Protein AF-A0A3L6TRK0-F1 (afdb_monomer_lite)

pLDDT: mean 74.64, std 12.0, range [42.03, 91.31]

Foldseek 3Di:
DDDDDPPPPPPPPPPDDDDDPDDPDDDDDDDDDPPVVVCLVPPPFFDKDWDDWDDDPNDIDIDIDGRHDD

Structure (mmCIF, N/CA/C/O backbone):
data_AF-A0A3L6TRK0-F1
#
_entry.id   AF-A0A3L6TRK0-F1
#
loop_
_atom_site.group_PDB
_atom_site.id
_atom_site.type_symbol
_atom_site.label_atom_id
_atom_site.label_alt_id
_atom_site.label_comp_id
_atom_site.label_asym_id
_atom_site.label_entity_id
_atom_site.label_seq_id
_atom_site.pdbx_PDB_ins_code
_atom_site.Cartn_x
_atom_site.Cartn_y
_atom_site.Cartn_z
_atom_site.occupancy
_atom_site.B_iso_or_equiv
_atom_site.auth_seq_id
_atom_site.auth_comp_id
_atom_site.auth_asym_id
_atom_site.auth_atom_id
_atom_site.pdbx_PDB_model_num
ATOM 1 N N . MET A 1 1 ? 54.498 -31.318 -53.113 1.00 42.03 1 MET A N 1
ATOM 2 C CA . MET A 1 1 ? 54.424 -31.254 -51.640 1.00 42.03 1 MET A CA 1
ATOM 3 C C . MET A 1 1 ? 54.058 -29.818 -51.303 1.00 42.03 1 MET A C 1
ATOM 5 O O . MET A 1 1 ? 54.933 -28.968 -51.274 1.00 42.03 1 MET A O 1
ATOM 9 N N . SER A 1 2 ? 52.760 -29.521 -51.245 1.00 43.31 2 SER A N 1
ATOM 10 C CA . SER A 1 2 ? 52.261 -28.157 -51.034 1.00 43.31 2 SER A CA 1
ATOM 11 C C . SER A 1 2 ? 52.056 -27.950 -49.539 1.00 43.31 2 SER A C 1
ATOM 13 O O . SER A 1 2 ? 51.379 -28.746 -48.893 1.00 43.31 2 SER A O 1
ATOM 15 N N . THR A 1 3 ? 52.698 -26.929 -48.989 1.00 50.03 3 THR A N 1
ATOM 16 C CA . THR A 1 3 ? 52.563 -26.510 -47.594 1.00 50.03 3 THR A CA 1
ATOM 17 C C . THR A 1 3 ? 51.141 -25.996 -47.330 1.00 50.03 3 THR A C 1
ATOM 19 O O . THR A 1 3 ? 50.611 -25.245 -48.151 1.00 50.03 3 THR A O 1
ATOM 22 N N . PRO A 1 4 ? 50.496 -26.354 -46.204 1.00 48.47 4 PRO A N 1
ATOM 23 C CA . PRO A 1 4 ? 49.256 -25.714 -45.801 1.00 48.47 4 PRO A CA 1
ATOM 24 C C . PRO A 1 4 ? 49.593 -24.349 -45.196 1.00 48.47 4 PRO A C 1
ATOM 26 O O . PRO A 1 4 ? 50.287 -24.261 -44.183 1.00 48.47 4 PRO A O 1
ATOM 29 N N . GLY A 1 5 ? 49.117 -23.277 -45.828 1.00 47.47 5 GLY A N 1
ATOM 30 C CA . GLY A 1 5 ? 49.057 -21.967 -45.192 1.00 47.47 5 GLY A CA 1
ATOM 31 C C . GLY A 1 5 ? 48.059 -22.042 -44.044 1.00 47.47 5 GLY A C 1
ATOM 32 O O . GLY A 1 5 ? 46.885 -22.330 -44.267 1.00 47.47 5 GLY A O 1
ATOM 33 N N . PHE A 1 6 ? 48.537 -21.834 -42.820 1.00 55.69 6 PHE A N 1
ATOM 34 C CA . PHE A 1 6 ? 47.696 -21.716 -41.637 1.00 55.69 6 PHE A CA 1
ATOM 35 C C . PHE A 1 6 ? 46.935 -20.389 -41.750 1.00 55.69 6 PHE A C 1
ATOM 37 O O . PHE A 1 6 ? 47.403 -19.343 -41.307 1.00 55.69 6 PHE A O 1
ATOM 44 N N . GLY A 1 7 ? 45.804 -20.417 -42.455 1.00 55.22 7 GLY A N 1
ATOM 45 C CA . GLY A 1 7 ? 44.842 -19.327 -42.448 1.00 55.22 7 GLY A CA 1
ATOM 46 C C . GLY A 1 7 ? 44.298 -19.219 -41.035 1.00 55.22 7 GLY A C 1
ATOM 47 O O . GLY A 1 7 ? 43.562 -20.094 -40.585 1.00 55.22 7 GLY A O 1
ATOM 48 N N . VAL A 1 8 ? 44.746 -18.187 -40.327 1.00 56.47 8 VAL A N 1
ATOM 49 C CA . VAL A 1 8 ? 44.251 -17.790 -39.014 1.00 56.47 8 VAL A CA 1
ATOM 50 C C . VAL A 1 8 ? 42.736 -17.666 -39.134 1.00 56.47 8 VAL A C 1
ATOM 52 O O . VAL A 1 8 ? 42.240 -16.837 -39.894 1.00 56.47 8 VAL A O 1
ATOM 55 N N . ALA A 1 9 ? 42.005 -18.541 -38.445 1.00 60.34 9 ALA A N 1
ATOM 56 C CA . ALA A 1 9 ? 40.585 -18.343 -38.223 1.00 60.34 9 ALA A CA 1
ATOM 57 C C . ALA A 1 9 ? 40.463 -17.138 -37.290 1.00 60.34 9 ALA A C 1
ATOM 59 O O . ALA A 1 9 ? 40.471 -17.287 -36.070 1.00 60.34 9 ALA A O 1
ATOM 60 N N . ASP A 1 10 ? 40.437 -15.945 -37.877 1.00 59.12 10 ASP A N 1
ATOM 61 C CA . ASP A 1 10 ? 40.089 -14.718 -37.179 1.00 59.12 10 ASP A CA 1
ATOM 62 C C . ASP A 1 10 ? 38.568 -14.728 -37.008 1.00 59.12 10 ASP A C 1
ATOM 64 O O . ASP A 1 10 ? 37.801 -14.168 -37.790 1.00 59.12 10 ASP A O 1
ATOM 68 N N . ALA A 1 11 ? 38.123 -15.551 -36.063 1.00 65.19 11 ALA A N 1
ATOM 69 C CA . ALA A 1 11 ? 36.737 -15.635 -35.652 1.00 65.19 11 ALA A CA 1
ATOM 70 C C . ALA A 1 11 ? 36.465 -14.539 -34.616 1.00 65.19 11 ALA A C 1
ATOM 72 O O . ALA A 1 11 ? 36.094 -14.832 -33.483 1.00 65.19 11 ALA A O 1
ATOM 73 N N . ASP A 1 12 ? 36.633 -13.280 -35.016 1.00 65.50 12 ASP A N 1
ATOM 74 C CA . ASP A 1 12 ? 35.995 -12.149 -34.344 1.00 65.50 12 ASP A CA 1
ATOM 75 C C . ASP A 1 12 ? 34.538 -12.072 -34.829 1.00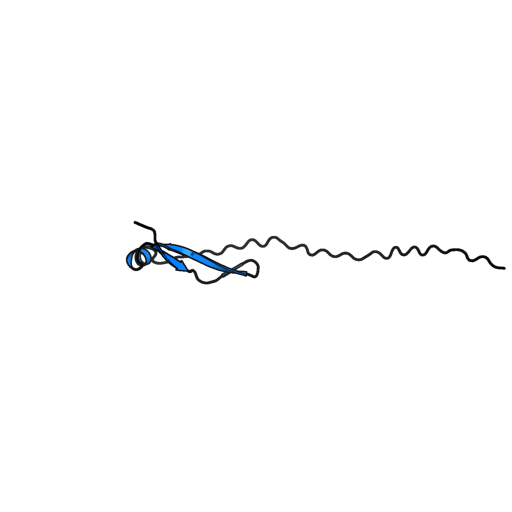 65.50 12 ASP A C 1
ATOM 77 O O . ASP A 1 12 ? 34.128 -11.165 -35.554 1.00 65.50 12 ASP A O 1
ATOM 81 N N . ASP A 1 13 ? 33.745 -13.084 -34.460 1.00 71.56 13 ASP A N 1
ATOM 82 C CA . ASP A 1 13 ? 32.289 -12.968 -34.486 1.00 71.56 13 ASP A CA 1
ATOM 83 C C . ASP A 1 13 ? 31.910 -12.028 -33.333 1.00 71.56 13 ASP A C 1
ATOM 85 O O . ASP A 1 13 ? 32.144 -12.369 -32.166 1.00 71.56 13 ASP A O 1
ATOM 89 N N . PRO A 1 14 ? 31.399 -10.814 -33.599 1.00 70.81 14 PRO A N 1
ATOM 90 C CA . PRO A 1 14 ? 31.090 -9.888 -32.527 1.00 70.81 14 PRO A CA 1
ATOM 91 C C . PRO A 1 14 ? 29.926 -10.464 -31.719 1.00 70.81 14 PRO A C 1
ATOM 93 O O . PRO A 1 14 ? 28.773 -10.434 -32.151 1.00 70.81 14 PRO A O 1
ATOM 96 N N . SER A 1 15 ? 30.223 -10.981 -30.523 1.00 77.62 15 SER A N 1
ATOM 97 C CA . SER A 1 15 ? 29.205 -11.497 -29.613 1.00 77.62 15 SER A CA 1
ATOM 98 C C . SER A 1 15 ? 28.178 -10.397 -29.337 1.00 77.62 15 SER A C 1
ATOM 100 O O . SER A 1 15 ? 28.492 -9.384 -28.704 1.00 77.62 15 SER A O 1
ATOM 102 N N . SER A 1 16 ? 26.952 -10.572 -29.828 1.00 81.88 16 SER A N 1
ATOM 103 C CA . SER A 1 16 ? 25.879 -9.611 -29.594 1.00 81.88 16 SER A CA 1
ATOM 104 C C . SER A 1 16 ? 25.526 -9.604 -28.106 1.00 81.88 16 SER A C 1
ATOM 106 O O . SER A 1 16 ? 25.063 -10.606 -27.560 1.00 81.88 16 SER A O 1
ATOM 108 N N . ALA A 1 17 ? 25.769 -8.478 -27.437 1.00 81.00 17 ALA A N 1
ATOM 109 C CA . ALA A 1 17 ? 25.394 -8.265 -26.047 1.00 81.00 17 ALA A CA 1
ATOM 110 C C . ALA A 1 17 ? 24.194 -7.315 -25.976 1.00 81.00 17 ALA A C 1
ATOM 112 O O . ALA A 1 17 ? 24.205 -6.231 -26.558 1.00 81.00 17 ALA A O 1
ATOM 113 N N . SER A 1 18 ? 23.165 -7.701 -25.223 1.00 80.94 18 SER A N 1
ATOM 114 C CA . SER A 1 18 ? 22.018 -6.845 -24.916 1.00 80.94 18 SER A CA 1
ATOM 115 C C . SER A 1 18 ? 21.915 -6.624 -23.411 1.00 80.94 18 SER A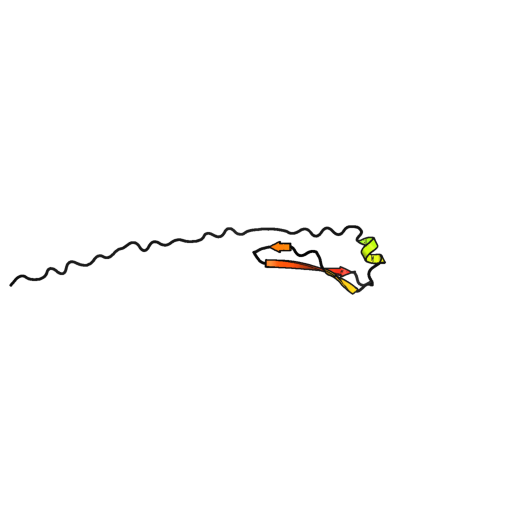 C 1
ATOM 117 O O . SER A 1 18 ? 22.029 -7.577 -22.641 1.00 80.94 18 SER A O 1
ATOM 119 N N . ALA A 1 19 ? 21.643 -5.389 -22.992 1.00 82.75 19 ALA A N 1
ATOM 120 C CA . ALA A 1 19 ? 21.369 -5.046 -21.601 1.00 82.75 19 ALA A CA 1
ATOM 121 C C . ALA A 1 19 ? 19.901 -4.636 -21.436 1.00 82.75 19 ALA A C 1
ATOM 123 O O . ALA A 1 19 ? 19.381 -3.833 -22.210 1.00 82.75 19 ALA A O 1
ATOM 124 N N . ILE A 1 20 ? 19.239 -5.150 -20.399 1.00 79.06 20 ILE A N 1
ATOM 125 C CA . ILE A 1 20 ? 17.932 -4.644 -19.976 1.00 79.06 20 ILE A CA 1
ATOM 126 C C . ILE A 1 20 ? 18.190 -3.465 -19.040 1.00 79.06 20 ILE A C 1
ATOM 128 O O . ILE A 1 20 ? 18.574 -3.651 -17.885 1.00 79.06 20 ILE A O 1
ATOM 132 N N . VAL A 1 21 ? 17.981 -2.245 -19.532 1.00 78.06 21 VAL A N 1
ATOM 133 C CA . VAL A 1 21 ? 18.014 -1.044 -18.691 1.00 78.06 21 VAL A CA 1
ATOM 134 C C . VAL A 1 21 ? 16.663 -0.929 -17.989 1.00 78.06 21 VAL A C 1
ATOM 136 O O . VAL A 1 21 ? 15.709 -0.366 -18.523 1.00 78.06 21 VAL A O 1
ATOM 139 N N . ALA A 1 22 ? 16.554 -1.516 -16.798 1.00 72.81 22 ALA A N 1
ATOM 140 C CA . ALA A 1 22 ? 15.376 -1.330 -15.962 1.00 72.81 22 ALA A CA 1
ATOM 141 C C . ALA A 1 22 ? 15.409 0.077 -15.344 1.00 72.81 22 ALA A C 1
ATOM 143 O O . ALA A 1 22 ? 16.325 0.416 -14.595 1.00 72.81 22 ALA A O 1
ATOM 144 N N . GLY A 1 23 ? 14.405 0.899 -15.653 1.00 75.44 23 GLY A N 1
ATOM 145 C CA . GLY A 1 23 ? 14.189 2.161 -14.949 1.00 75.44 23 GLY A CA 1
ATOM 146 C C . GLY A 1 23 ? 13.780 1.908 -13.496 1.00 75.44 23 GLY A C 1
ATOM 147 O O . GLY A 1 23 ? 13.070 0.945 -13.199 1.00 75.44 23 GLY A O 1
ATOM 148 N N . ILE A 1 24 ? 14.204 2.779 -12.579 1.00 72.88 24 ILE A N 1
ATOM 149 C CA . ILE A 1 24 ? 13.704 2.754 -11.202 1.00 72.88 24 ILE A CA 1
ATOM 150 C C . ILE A 1 24 ? 12.233 3.179 -11.244 1.00 72.88 24 ILE A C 1
ATOM 152 O O . ILE A 1 24 ? 11.923 4.339 -11.506 1.00 72.88 24 ILE A O 1
ATOM 156 N N . VAL A 1 25 ? 11.319 2.242 -10.993 1.00 71.12 25 VAL A N 1
ATOM 157 C CA . VAL A 1 25 ? 9.892 2.555 -10.858 1.00 71.12 25 VAL A CA 1
ATOM 158 C C . VAL A 1 25 ? 9.650 3.080 -9.447 1.00 71.12 25 VAL A C 1
ATOM 160 O O . VAL A 1 25 ? 9.611 2.309 -8.488 1.00 71.12 25 VAL A O 1
ATOM 163 N N . THR A 1 26 ? 9.477 4.393 -9.313 1.00 71.12 26 THR A N 1
ATOM 164 C CA . THR A 1 26 ? 8.996 5.013 -8.076 1.00 71.12 26 THR A CA 1
ATOM 165 C C . THR A 1 26 ? 7.469 5.069 -8.111 1.00 71.12 26 THR A C 1
ATOM 167 O O . THR A 1 26 ? 6.859 5.709 -8.961 1.00 71.12 26 THR A O 1
ATOM 170 N N . GLY A 1 27 ? 6.828 4.348 -7.195 1.00 73.38 27 GLY A N 1
ATOM 171 C CA . GLY A 1 27 ? 5.379 4.355 -7.016 1.00 73.38 27 GLY A CA 1
ATOM 172 C C . GLY A 1 27 ? 5.048 4.505 -5.539 1.00 73.38 27 GLY A C 1
ATOM 173 O O . GLY A 1 27 ? 5.740 3.939 -4.696 1.00 73.38 27 GLY A O 1
ATOM 174 N N . HIS A 1 28 ? 3.996 5.257 -5.227 1.00 76.69 28 HIS A N 1
ATOM 175 C CA . HIS A 1 28 ? 3.542 5.474 -3.855 1.00 76.69 28 HIS A CA 1
ATOM 176 C C . HIS A 1 28 ? 2.078 5.063 -3.728 1.00 76.69 28 HIS A C 1
ATOM 178 O O . HIS A 1 28 ? 1.281 5.269 -4.643 1.00 76.69 28 HIS A O 1
ATOM 184 N N . HIS A 1 29 ? 1.728 4.480 -2.585 1.00 80.56 29 HIS A N 1
ATOM 185 C CA . HIS A 1 29 ? 0.350 4.171 -2.233 1.00 80.56 29 HIS A CA 1
ATOM 186 C C . HIS A 1 29 ? -0.059 5.031 -1.040 1.00 80.56 29 HIS A C 1
ATOM 188 O O . HIS A 1 29 ? 0.634 5.044 -0.024 1.00 80.56 29 HIS A O 1
ATOM 194 N N . ILE A 1 30 ? -1.171 5.753 -1.175 1.00 84.50 30 ILE A N 1
ATOM 195 C CA . ILE A 1 30 ? -1.708 6.619 -0.125 1.00 84.50 30 ILE A CA 1
ATOM 196 C C . ILE A 1 30 ? -2.865 5.883 0.545 1.00 84.50 30 ILE A C 1
ATOM 198 O O . ILE A 1 30 ? -3.851 5.540 -0.107 1.00 84.50 30 ILE A O 1
ATOM 202 N N . LEU A 1 31 ? -2.742 5.652 1.850 1.00 85.38 31 LEU A N 1
ATOM 203 C CA . LEU A 1 31 ? -3.821 5.126 2.676 1.00 85.38 31 LEU A CA 1
ATOM 204 C C . LEU A 1 31 ? -4.630 6.296 3.242 1.00 85.38 31 LEU A C 1
ATOM 206 O O . LEU A 1 31 ? -4.157 7.000 4.130 1.00 85.38 31 LEU A O 1
ATOM 210 N N . HIS A 1 32 ? -5.847 6.491 2.737 1.00 86.19 32 HIS A N 1
ATOM 211 C CA . HIS A 1 32 ? -6.796 7.446 3.305 1.00 86.19 32 HIS A CA 1
ATOM 212 C C . HIS A 1 32 ? -7.697 6.736 4.322 1.00 86.19 32 HIS A C 1
ATOM 214 O O . HIS A 1 32 ? -8.303 5.713 4.003 1.00 86.19 32 HIS A O 1
ATOM 220 N N . ILE A 1 33 ? -7.758 7.263 5.546 1.00 83.38 33 ILE A N 1
ATOM 221 C CA . ILE A 1 33 ? -8.594 6.732 6.626 1.00 83.38 33 ILE A CA 1
ATOM 222 C C . ILE A 1 33 ? -9.677 7.762 6.924 1.00 83.38 33 ILE A C 1
ATOM 224 O O . ILE A 1 33 ? -9.424 8.783 7.560 1.00 83.38 33 ILE A O 1
ATOM 228 N N . GLU A 1 34 ? -10.892 7.482 6.467 1.00 83.31 34 GLU A N 1
ATOM 229 C CA . GLU A 1 34 ? -12.061 8.288 6.801 1.00 83.31 34 GLU A CA 1
ATOM 230 C C . GLU A 1 34 ? -12.584 7.925 8.188 1.00 83.31 34 GLU A C 1
ATOM 232 O O . GLU A 1 34 ? -12.528 6.769 8.609 1.00 83.31 34 GLU A O 1
ATOM 237 N N . GLY A 1 35 ? -13.096 8.922 8.912 1.00 80.25 35 GLY A N 1
ATOM 238 C CA . GLY A 1 35 ? -13.674 8.686 10.232 1.00 80.25 35 GLY A CA 1
ATOM 239 C C . GLY A 1 35 ? -12.664 8.143 11.242 1.00 80.25 35 GLY A C 1
ATOM 240 O O . GLY A 1 35 ? -13.045 7.360 12.105 1.00 80.25 35 GLY A O 1
ATOM 241 N N . TYR A 1 36 ? -11.392 8.555 11.161 1.00 76.88 36 TYR A N 1
ATOM 242 C CA . TYR A 1 36 ? -10.347 8.121 12.093 1.00 76.88 36 TYR A CA 1
ATOM 243 C C . TYR A 1 36 ? -10.802 8.213 13.558 1.00 76.88 36 TYR A C 1
ATOM 245 O O . TYR A 1 36 ? -10.658 7.250 14.293 1.00 76.88 36 TYR A O 1
ATOM 253 N N . LEU A 1 37 ? -11.456 9.307 13.963 1.00 75.81 37 LEU A N 1
ATOM 254 C CA . LEU A 1 37 ? -11.995 9.4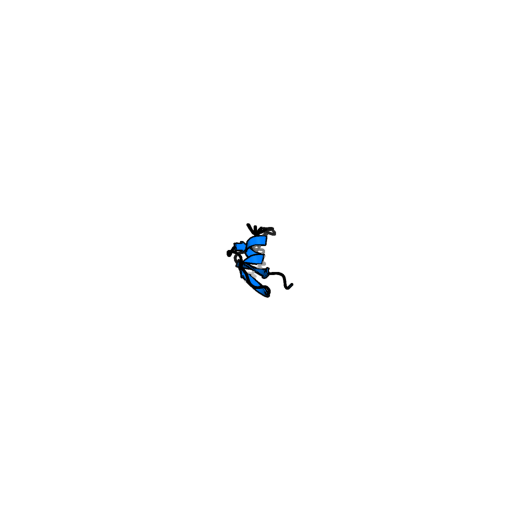65 15.322 1.00 75.81 37 LEU A CA 1
ATOM 255 C C . LEU A 1 37 ? -13.073 8.433 15.688 1.00 75.81 37 LEU A C 1
ATOM 257 O O . LEU A 1 37 ? -13.125 7.978 16.821 1.00 75.81 37 LEU A O 1
ATOM 261 N N . ARG A 1 38 ? -13.906 8.018 14.734 1.00 76.81 38 ARG A N 1
ATOM 262 C CA . ARG A 1 38 ? -14.896 6.961 14.964 1.00 76.81 38 ARG A CA 1
ATOM 263 C C . ARG A 1 38 ? -14.219 5.604 15.132 1.00 76.81 38 ARG A C 1
ATOM 265 O O . ARG A 1 38 ? -14.585 4.832 16.004 1.00 76.81 38 ARG A O 1
ATOM 272 N N . ILE A 1 39 ? -13.186 5.342 14.334 1.00 75.12 39 ILE A N 1
ATOM 273 C CA . ILE A 1 39 ? -12.339 4.153 14.478 1.00 75.12 39 ILE A CA 1
ATOM 274 C C . ILE A 1 39 ? -11.649 4.157 15.852 1.00 75.12 39 ILE A C 1
ATOM 276 O O . ILE A 1 39 ? -11.535 3.105 16.469 1.00 75.12 39 ILE A O 1
ATOM 280 N N . MET A 1 40 ? -11.238 5.327 16.351 1.00 70.94 40 MET A N 1
ATOM 281 C CA . MET A 1 40 ? -10.673 5.493 17.696 1.00 70.94 40 MET A CA 1
ATOM 282 C C . MET A 1 40 ? -11.666 5.166 18.815 1.00 70.94 40 MET A C 1
ATOM 284 O O . MET A 1 40 ? -11.256 4.667 19.856 1.00 70.94 40 MET A O 1
ATOM 288 N N . GLU A 1 41 ? -12.948 5.469 18.623 1.00 71.50 41 GLU A N 1
ATOM 289 C CA . GLU A 1 41 ? -13.991 5.246 19.628 1.00 71.50 41 GLU A CA 1
ATOM 290 C C . GLU A 1 41 ? -14.529 3.806 19.595 1.00 71.50 41 GLU A C 1
ATOM 292 O O . GLU A 1 41 ? -14.796 3.210 20.636 1.00 71.50 41 GLU A O 1
ATOM 297 N N . GLU A 1 42 ? -14.653 3.220 18.400 1.00 73.12 42 GLU A N 1
ATOM 298 C CA . GLU A 1 42 ? -15.229 1.884 18.203 1.00 73.12 42 GLU A CA 1
ATOM 299 C C . GLU A 1 42 ? -14.210 0.745 18.368 1.00 73.12 42 GLU A C 1
ATOM 301 O O . GLU A 1 42 ? -14.598 -0.384 18.681 1.00 73.12 42 GLU A O 1
ATOM 306 N N . ILE A 1 43 ? -12.914 0.995 18.145 1.00 72.06 43 ILE A N 1
ATOM 307 C CA . ILE A 1 43 ? -11.884 -0.047 18.206 1.00 72.06 43 ILE A CA 1
ATOM 308 C C . ILE A 1 43 ? -11.121 0.038 19.530 1.00 72.06 43 ILE A C 1
ATOM 310 O O . ILE A 1 43 ? -10.453 1.039 19.781 1.00 72.06 43 ILE A O 1
ATOM 314 N N . PRO A 1 44 ? -11.111 -1.042 20.338 1.00 69.06 44 PRO A N 1
ATOM 315 C CA . PRO A 1 44 ? -10.337 -1.079 21.572 1.00 69.06 44 PRO A CA 1
ATOM 316 C C . PRO A 1 44 ? -8.863 -0.726 21.330 1.00 69.06 44 PRO A C 1
ATOM 318 O O . PRO A 1 44 ? -8.241 -1.232 20.386 1.00 69.06 44 PRO A O 1
ATOM 321 N N . ASN A 1 45 ? -8.313 0.141 22.185 1.00 68.12 45 ASN A N 1
ATOM 322 C CA . ASN A 1 45 ? -6.918 0.579 22.126 1.00 68.12 45 ASN A CA 1
ATOM 323 C C . ASN A 1 45 ? -5.959 -0.622 22.087 1.00 68.12 45 ASN A C 1
ATOM 325 O O . ASN A 1 45 ? -6.138 -1.604 22.808 1.00 68.12 45 ASN A O 1
ATOM 329 N N . GLY A 1 46 ? -4.935 -0.541 21.233 1.00 68.38 46 GLY A N 1
ATOM 330 C CA . GLY A 1 46 ? -3.940 -1.604 21.047 1.00 68.38 46 GLY A CA 1
ATOM 331 C C . GLY A 1 46 ? -4.274 -2.626 19.953 1.00 68.38 46 GLY A C 1
ATOM 332 O O . GLY A 1 46 ? -3.461 -3.511 19.673 1.00 68.38 46 GLY A O 1
ATOM 333 N N . ASN A 1 47 ? -5.418 -2.493 19.279 1.00 77.19 47 ASN A N 1
ATOM 334 C CA . ASN A 1 47 ? -5.739 -3.308 18.110 1.00 77.19 47 ASN A CA 1
ATOM 335 C C . ASN A 1 47 ? -5.026 -2.815 16.846 1.00 77.19 47 ASN A C 1
ATOM 337 O O . ASN A 1 47 ? -4.650 -1.649 16.704 1.00 77.19 47 ASN A O 1
ATOM 341 N N . ARG A 1 48 ? -4.840 -3.737 15.895 1.00 80.81 48 ARG A N 1
ATOM 342 C CA . ARG A 1 48 ? -4.180 -3.466 14.614 1.00 80.81 48 ARG A CA 1
ATOM 343 C C . ARG A 1 48 ? -5.159 -3.620 13.462 1.00 80.81 48 ARG A C 1
ATOM 345 O O . ARG A 1 48 ? -5.842 -4.636 13.357 1.00 80.81 48 ARG A O 1
ATOM 352 N N . ILE A 1 49 ? -5.165 -2.643 12.567 1.00 85.38 49 ILE A N 1
ATOM 353 C CA . ILE A 1 49 ? -6.032 -2.594 11.395 1.00 85.38 49 ILE A CA 1
ATOM 354 C C . ILE A 1 49 ? -5.173 -2.794 10.148 1.00 85.38 49 ILE A C 1
ATOM 356 O O . ILE A 1 49 ? -4.101 -2.201 10.003 1.00 85.38 49 ILE A O 1
ATOM 360 N N . LYS A 1 50 ? -5.634 -3.669 9.249 1.00 88.62 50 LYS A N 1
ATOM 361 C CA . LYS A 1 50 ? -4.987 -3.932 7.958 1.00 88.62 50 LYS A CA 1
ATOM 362 C C . LYS A 1 50 ? -5.627 -3.073 6.873 1.00 88.62 50 LYS A C 1
ATOM 364 O O . LYS A 1 50 ? -6.848 -3.060 6.740 1.00 88.62 50 LYS A O 1
ATOM 369 N N . SER A 1 51 ? -4.804 -2.408 6.067 1.00 88.31 51 SER A N 1
ATOM 370 C CA . SER A 1 51 ? -5.259 -1.731 4.852 1.00 88.31 51 SER A CA 1
ATOM 371 C C . SER A 1 51 ? -5.730 -2.731 3.794 1.00 88.31 51 SER A C 1
ATOM 373 O O . SER A 1 51 ? -5.443 -3.932 3.860 1.00 88.31 51 SER A O 1
ATOM 375 N N . ARG A 1 52 ? -6.384 -2.218 2.745 1.00 86.12 52 ARG A N 1
ATOM 376 C CA . ARG A 1 52 ? -6.597 -2.998 1.520 1.00 86.12 52 ARG A CA 1
ATOM 377 C C . ARG A 1 52 ? -5.237 -3.344 0.886 1.00 86.12 52 ARG A C 1
ATOM 379 O O . ARG A 1 52 ? -4.308 -2.536 0.991 1.00 86.12 52 ARG A O 1
ATOM 386 N N . PRO A 1 53 ? -5.106 -4.523 0.254 1.00 88.69 53 PRO A N 1
ATOM 387 C CA . PRO A 1 53 ? -3.881 -4.901 -0.435 1.00 88.69 53 PRO A CA 1
ATOM 388 C C . PRO A 1 53 ? -3.636 -4.007 -1.654 1.00 88.69 53 PRO A C 1
ATOM 390 O O . PRO A 1 53 ? -4.571 -3.680 -2.387 1.00 88.69 53 PRO A O 1
ATOM 393 N N . PHE A 1 54 ? -2.376 -3.662 -1.901 1.00 86.06 54 PHE A N 1
ATOM 394 C CA . PHE A 1 54 ? -1.943 -2.872 -3.055 1.00 86.06 54 PHE A CA 1
ATOM 395 C C . PHE A 1 54 ? -0.696 -3.484 -3.705 1.00 86.06 54 PHE A C 1
ATOM 397 O O . PHE A 1 54 ? 0.046 -4.231 -3.070 1.00 86.06 54 PHE A O 1
ATOM 404 N N . ARG A 1 55 ? -0.475 -3.214 -4.997 1.00 86.88 55 ARG A N 1
ATOM 405 C CA . ARG A 1 55 ? 0.626 -3.810 -5.773 1.00 86.88 55 ARG A CA 1
ATOM 406 C C . ARG A 1 55 ? 1.740 -2.796 -6.018 1.00 86.88 55 ARG A C 1
ATOM 408 O O . ARG A 1 55 ? 1.489 -1.760 -6.624 1.00 86.88 55 ARG A O 1
ATOM 415 N N . VAL A 1 56 ? 2.962 -3.120 -5.595 1.00 84.81 56 VAL A N 1
ATOM 416 C CA . VAL A 1 56 ? 4.189 -2.344 -5.863 1.00 84.81 56 VAL A CA 1
ATOM 417 C C . VAL A 1 56 ? 5.341 -3.316 -6.105 1.00 84.81 56 VAL A C 1
ATOM 419 O O . VAL A 1 56 ? 5.524 -4.267 -5.344 1.00 84.81 56 VAL A O 1
ATOM 422 N N . GLY A 1 57 ? 6.113 -3.094 -7.175 1.00 83.00 57 GLY A N 1
ATOM 423 C CA . GLY A 1 57 ? 7.291 -3.911 -7.496 1.00 83.00 57 GLY A CA 1
ATOM 424 C C . GLY A 1 57 ? 6.967 -5.391 -7.730 1.00 83.00 57 GLY A C 1
ATOM 425 O O . GLY A 1 57 ? 7.650 -6.256 -7.193 1.00 83.00 57 GLY A O 1
ATOM 426 N N . ALA A 1 58 ? 5.879 -5.681 -8.456 1.00 83.00 58 ALA A N 1
ATOM 427 C CA . ALA A 1 58 ? 5.355 -7.036 -8.692 1.00 83.00 58 ALA A CA 1
ATOM 428 C C . ALA A 1 58 ? 5.006 -7.838 -7.417 1.00 83.00 58 ALA A C 1
ATOM 430 O O . ALA A 1 58 ? 4.765 -9.042 -7.482 1.00 83.00 58 ALA A O 1
ATOM 431 N N . ARG A 1 59 ? 4.931 -7.174 -6.257 1.00 85.12 59 ARG A N 1
ATOM 432 C CA . ARG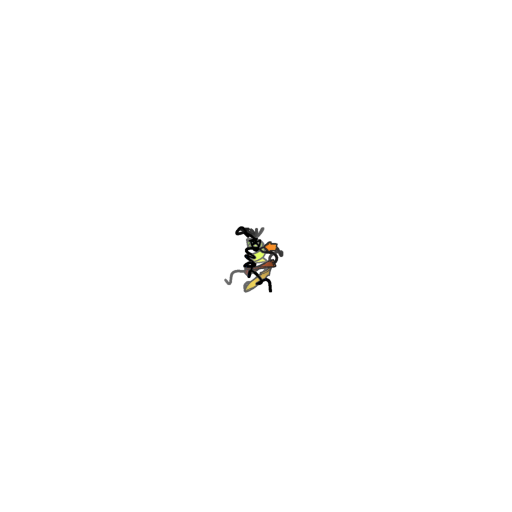 A 1 59 ? 4.530 -7.765 -4.978 1.00 85.12 59 ARG A CA 1
ATOM 433 C C . ARG A 1 59 ? 3.243 -7.126 -4.475 1.00 85.12 59 ARG A C 1
ATOM 435 O O . ARG A 1 59 ? 2.972 -5.953 -4.736 1.00 85.12 59 ARG A O 1
ATOM 442 N N . SER A 1 60 ? 2.458 -7.914 -3.749 1.00 89.88 60 SER A N 1
ATOM 443 C CA . SER A 1 60 ? 1.284 -7.437 -3.020 1.00 89.88 60 SER A CA 1
ATOM 444 C C . SER A 1 60 ? 1.689 -7.052 -1.600 1.00 89.88 60 SER A C 1
ATOM 446 O O . SER A 1 60 ? 2.314 -7.844 -0.897 1.00 89.88 60 SER A O 1
ATOM 448 N N . TRP A 1 61 ? 1.308 -5.853 -1.184 1.00 88.56 61 TRP A N 1
ATOM 449 C CA . TRP A 1 61 ? 1.624 -5.254 0.107 1.00 88.56 61 TRP A CA 1
ATOM 450 C C . TRP A 1 61 ? 0.343 -4.880 0.847 1.00 88.56 61 TRP A C 1
ATOM 452 O O . TRP A 1 61 ? -0.674 -4.580 0.223 1.00 88.56 61 TRP A O 1
ATOM 462 N N . CYS A 1 62 ? 0.414 -4.849 2.177 1.00 91.31 62 CYS A N 1
ATOM 463 C CA . CYS A 1 62 ? -0.613 -4.278 3.047 1.00 91.31 62 CYS A CA 1
ATOM 464 C C . CYS A 1 62 ? 0.071 -3.425 4.120 1.00 91.31 62 CYS A C 1
ATOM 466 O O . CYS A 1 62 ? 1.137 -3.796 4.612 1.00 91.31 62 CYS A O 1
ATOM 468 N N . ILE A 1 63 ? -0.559 -2.321 4.517 1.00 89.69 63 ILE A N 1
ATOM 469 C CA . ILE A 1 63 ? -0.130 -1.499 5.652 1.00 89.69 63 ILE A CA 1
ATOM 470 C C . ILE A 1 63 ? -0.871 -1.986 6.899 1.00 89.69 63 ILE A C 1
ATOM 472 O O . ILE A 1 63 ? -2.085 -2.190 6.871 1.00 89.69 63 ILE A O 1
ATOM 476 N N . LEU A 1 64 ? -0.135 -2.177 7.991 1.00 89.12 64 LEU A N 1
ATOM 477 C CA . LEU A 1 64 ? -0.683 -2.494 9.306 1.00 89.12 64 LEU A CA 1
ATOM 478 C C . LEU A 1 64 ? -0.489 -1.275 10.203 1.00 89.12 64 LEU A C 1
ATOM 480 O O . LEU A 1 64 ? 0.651 -0.899 10.470 1.00 89.12 64 LEU A O 1
ATOM 484 N N . TYR A 1 65 ? -1.581 -0.678 10.668 1.00 85.38 65 TYR A N 1
ATOM 485 C CA . TYR A 1 65 ? -1.540 0.472 11.569 1.00 85.38 65 TYR A CA 1
ATOM 486 C C . TYR A 1 65 ? -2.274 0.150 12.871 1.00 85.38 65 TYR A C 1
ATOM 488 O O . TYR A 1 65 ? -3.200 -0.662 12.890 1.00 85.38 65 TYR A O 1
ATOM 496 N N . 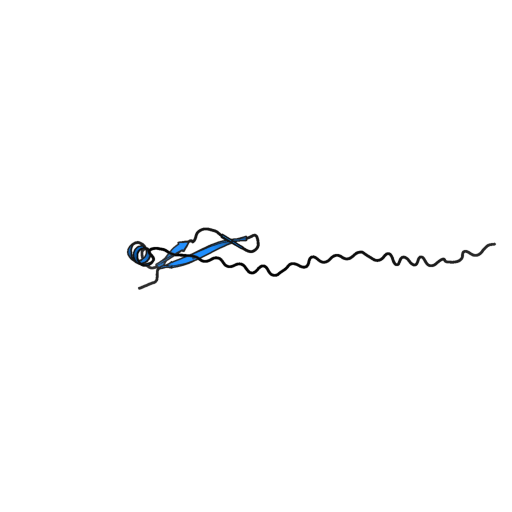SER A 1 66 ? -1.804 0.715 13.980 1.00 80.50 66 SER A N 1
ATOM 497 C CA . SER A 1 66 ? -2.365 0.493 15.314 1.00 80.50 66 SER A CA 1
ATOM 498 C C . SER A 1 66 ? -3.262 1.647 15.726 1.00 80.50 66 SER A C 1
ATOM 500 O O . SER A 1 66 ? -2.970 2.800 15.398 1.00 80.50 66 SER A O 1
ATOM 502 N N . THR A 1 67 ? -4.298 1.348 16.506 1.00 73.31 67 THR A N 1
ATOM 503 C CA . THR A 1 67 ? -4.929 2.384 17.322 1.00 73.31 67 THR A CA 1
ATOM 504 C C . THR A 1 67 ? -3.934 2.837 18.409 1.00 73.31 67 THR A C 1
ATOM 506 O O . THR A 1 67 ? -3.194 2.000 18.941 1.00 73.31 67 THR A O 1
ATOM 509 N N . PRO A 1 68 ? -3.825 4.146 18.699 1.00 65.12 68 PRO A N 1
ATOM 510 C CA . PRO A 1 68 ? -3.025 4.685 19.794 1.00 65.12 68 PRO A CA 1
ATOM 511 C C . PRO A 1 68 ? -3.333 3.984 21.118 1.00 65.12 68 PRO A C 1
ATOM 513 O O . PRO A 1 68 ? -4.473 3.619 21.396 1.00 65.12 68 PRO A O 1
ATOM 516 N N . ILE A 1 69 ? -2.303 3.811 21.938 1.00 60.69 69 ILE A N 1
ATOM 517 C CA . ILE A 1 69 ? -2.453 3.380 23.327 1.00 60.69 69 ILE A CA 1
ATOM 518 C C . ILE A 1 69 ? -2.630 4.666 24.140 1.00 60.69 69 ILE A C 1
ATOM 520 O O . ILE A 1 69 ? -1.785 5.555 24.033 1.00 60.69 69 ILE A O 1
ATOM 524 N N . ALA A 1 70 ? -3.758 4.783 24.847 1.00 59.75 70 ALA A N 1
ATOM 525 C CA . ALA A 1 70 ? -4.029 5.890 25.765 1.00 59.75 70 ALA A CA 1
ATOM 526 C C . ALA A 1 70 ? -3.096 5.853 26.982 1.00 59.75 70 ALA A C 1
ATOM 528 O O . ALA A 1 70 ? -2.772 4.727 27.429 1.00 59.75 70 ALA A O 1
#

Secondary structure (DSSP, 8-state):
-PPPP----------------------------TTHHHHHHHSPTT-EEEPPPEEETTEEE-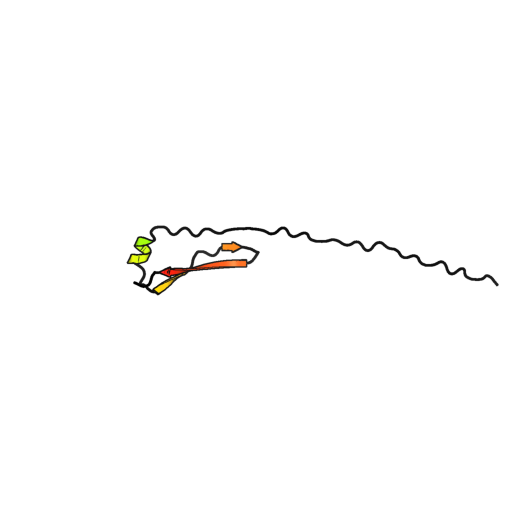-EEEPPP-

Organism: Panicum miliaceum (NCBI:txid4540)

InterPro domains:
  IPR002083 MATH/TRAF domain [cd00121] (27-65)

Radius of gyration: 31.34 Å; chains: 1; bounding box: 70×41×77 Å

Sequence (70 aa):
MSTPGFGVADADDPSSASAIVAGIVTGHHILHIEGYLRIMEEIPNGNRIKSRPFRVGARSWCILYSTPIA